Protein 3E17 (pdb70)

Sequence (159 aa):
MIGVLLMKSRANEEYGLRLGSQIFVKEMTRTGLATKDGNLHEGDIILKINGTVTENMSLTDARKLIEKSRGKLQLVVLRDMIGVLLMKSRANEEYGLRLGSQIFVKEMTRTGLATKDGNLHEGDIILKINGTVTENMSLTDARKLIEKSRGKLQLVVLR

Foldseek 3Di:
DDDDDDDDDPVHRDPVDDDKDWDFAQDDDPPDPVVVVPPDDHGWTWQDWPRHGCIRNDPVVVVVSVVVCVPPIDTDTDDD/DDDDDDDDDPVHRDPVDDDKDWDFAQDDDPPDPVVVVPPDDHGWTWQDWPRHGCIRNDPVVVVVSVVVCVPPIDTDTDD

GO terms:
  GO:0044291 cell-cell contact zone (C, IDA)
  GO:0005634 nucleus (C, IDA)
  GO:0005886 plasma membrane (C, IDA)
  GO:0034109 homotypic cell-cell adhesion (P, IDA)
  GO:1905605 positive regulation of blood-brain barrier permeability (P, IMP)
  GO:1990782 protein tyrosine kinase binding (F, IPI)
  GO:0005923 bicellular tight junction (C, IDA)
  GO:0005515 protein binding (F, IPI)
  GO:0004385 GMP kinase activity (F, TAS)
  GO:0005654 nucleoplasm (C, TAS)
  GO:0005829 cytosol (C, TAS)
  GO:0005886 plasma membrane (C, TAS)
  GO:0042802 identical protein binding (F, IPI)
  GO:0045296 cadherin binding (F, HDA)
  GO:0030054 cell junction (C, IDA)
  GO:0030674 protein-macromolecule adaptor activity (F, IDA)
  GO:0050892 intestinal absorption (P, IMP)
  GO:0090557 establishment of endothelial intestinal barrier (P, IMP)
  GO:0090559 regulation of membrane permeability (P, IMP)
  GO:0019904 protein domain specific binding (F, IPI)

Organism: Homo sapiens (NCBI:txid9606)

InterPro domains:
  IPR001452 SH3 domain [PF07653] (609-667)
  IPR001452 SH3 domain [PS50002] (604-669)
  IPR001478 PDZ domain [PF00595] (33-116)
  IPR001478 PDZ domain [PF00595] (303-382)
  IPR001478 PDZ domain [PF00595] (516-584)
  IPR001478 PDZ domain [PS50106] (33-120)
  IPR001478 PDZ domain [PS50106] (307-385)
  IPR001478 PDZ domain [PS50106] (509-590)
  IPR001478 PDZ domain [SM00228] (42-120)
  IPR001478 PDZ domain [SM00228] (304-385)
  IPR001478 PDZ domain [SM00228] (519-592)
  IPR005417 Tight junction protein ZO [PR01597] (371-393)
  IPR005417 Tight junction protein ZO [PR01597] (682-693)
  IPR005417 Tight junction protein ZO [PR01597] (913-923)
  IPR005417 Tight junction protein ZO [PR01597] (942-956)
  IPR005419 Tight junction protein ZO-2 [PR01599] (30-42)
  IPR005419 Tight junction protein ZO-2 [PR01599] (145-159)
  IPR005419 Tight junction protein ZO-2 [PR01599] (417-438)
  IPR005419 Tight junction protein ZO-2 [PR01599] (1025-1054)
  IPR005419 Tight junction protein ZO-2 [PR01599] (1173-1187)

Nearest PDB structures (foldseek):
  3e17-assembly1_B  TM=1.013E+00  e=2.675E-14  Homo sapiens
  2osg-assembly1_B  TM=8.620E-01  e=1.396E-11  Homo sapiens
  2rcz-assembly1_A  TM=9.507E-01  e=2.807E-10  Homo sapiens
  3cyy-assembly1_A  TM=8.847E-01  e=7.798E-10  Homo sapiens
  2jwe-assembly1_B  TM=8.946E-01  e=1.073E-09  Homo sapiens

Structure (mmCIF, N/CA/C/O backbone):
data_3E17
#
_entry.id   3E17
#
_cell.length_a   30.177
_cell.length_b   41.325
_cell.length_c   41.292
_cell.angle_alpha   80.050
_cell.angle_beta   68.630
_cell.angle_gamma   68.520
#
_symmetry.space_group_name_H-M   'P 1'
#
loop_
_entity.id
_entity.type
_entity.pdbx_description
1 polymer 'Tight junction protein ZO-2'
2 water water
#
loop_
_atom_site.group_PDB
_atom_site.id
_atom_site.type_symbol
_atom_site.label_atom_id
_atom_site.label_alt_id
_atom_site.label_comp_id
_atom_site.label_asym_id
_atom_site.label_entity_id
_atom_site.label_seq_id
_atom_site.pdbx_PDB_ins_code
_atom_site.Cartn_x
_atom_site.Cartn_y
_atom_site.Cartn_z
_atom_site.occupancy
_atom_site.B_iso_or_equiv
_atom_site.auth_seq_id
_atom_site.auth_comp_id
_atom_site.auth_asym_id
_atom_site.auth_atom_id
_atom_site.pdbx_PDB_model_num
ATOM 1 N N . MET A 1 1 ? -3.358 19.904 -4.773 1.00 34.51 1 MET A N 1
ATOM 2 C CA . MET A 1 1 ? -2.588 19.226 -5.857 1.00 34.28 1 MET A CA 1
ATOM 3 C C . MET A 1 1 ? -1.673 20.200 -6.549 1.00 33.29 1 MET A C 1
ATOM 4 O O . MET A 1 1 ? -2.060 21.338 -6.823 1.00 33.91 1 MET A O 1
ATOM 9 N N . ILE A 1 2 ? -0.464 19.750 -6.849 1.00 31.50 2 ILE A N 1
ATOM 10 C CA . ILE A 1 2 ? 0.458 20.563 -7.607 1.00 30.26 2 ILE A CA 1
ATOM 11 C C . ILE A 1 2 ? 1.024 19.759 -8.751 1.00 28.99 2 ILE A C 1
ATOM 12 O O . ILE A 1 2 ? 1.187 18.527 -8.654 1.00 28.05 2 ILE A O 1
ATOM 17 N N . GLY A 1 3 ? 1.309 20.459 -9.847 1.00 27.34 3 GLY A N 1
ATOM 18 C CA . GLY A 1 3 ? 1.885 19.835 -11.019 1.00 25.34 3 GLY A CA 1
ATOM 19 C C . GLY A 1 3 ? 3.391 20.028 -11.031 1.00 24.92 3 GLY A C 1
ATOM 20 O O . GLY A 1 3 ? 3.902 21.072 -10.607 1.00 24.95 3 GLY A O 1
ATOM 21 N N . VAL A 1 4 ? 4.105 19.014 -11.485 1.00 22.97 4 VAL A N 1
ATOM 22 C CA . VAL A 1 4 ? 5.554 19.082 -11.621 1.00 22.33 4 VAL A CA 1
ATOM 23 C C . VAL A 1 4 ? 5.873 18.603 -13.015 1.00 22.38 4 VAL A C 1
ATOM 24 O O . VAL A 1 4 ? 5.412 17.539 -13.435 1.00 22.56 4 VAL A O 1
ATOM 28 N N . LEU A 1 5 ? 6.674 19.381 -13.736 1.00 21.85 5 LEU A N 1
ATOM 29 C CA . LEU A 1 5 ? 7.055 19.031 -15.085 1.00 23.03 5 LEU A CA 1
ATOM 30 C C . LEU A 1 5 ? 8.567 18.881 -15.189 1.00 22.92 5 LEU A C 1
ATOM 31 O O . LEU A 1 5 ? 9.328 19.841 -14.952 1.00 22.95 5 LEU A O 1
ATOM 36 N N . LEU A 1 6 ? 9.006 17.681 -15.528 1.00 22.22 6 LEU A N 1
ATOM 37 C CA . LEU A 1 6 ? 10.434 17.405 -15.682 1.00 22.16 6 LEU A CA 1
ATOM 38 C C . LEU A 1 6 ? 10.723 17.221 -17.156 1.00 22.98 6 LEU A C 1
ATOM 39 O O . LEU A 1 6 ? 10.006 16.515 -17.839 1.00 22.35 6 LEU A O 1
ATOM 44 N N . MET A 1 7 ? 11.807 17.820 -17.644 1.00 23.64 7 MET A N 1
ATOM 45 C CA . MET A 1 7 ? 12.047 17.844 -19.078 1.00 24.73 7 MET A CA 1
ATOM 46 C C . MET A 1 7 ? 13.519 17.536 -19.349 1.00 24.44 7 MET A C 1
ATOM 47 O O . MET A 1 7 ? 14.392 18.248 -18.871 1.00 24.58 7 MET A O 1
ATOM 52 N N . LYS A 1 8 ? 13.786 16.490 -20.119 1.00 24.46 8 LYS A N 1
ATOM 53 C CA . LYS A 1 8 ? 15.163 16.068 -20.410 1.00 25.42 8 LYS A CA 1
ATOM 54 C C . LYS A 1 8 ? 15.772 16.960 -21.492 1.00 27.32 8 LYS A C 1
ATOM 55 O O . LYS A 1 8 ? 15.041 17.594 -22.248 1.00 26.90 8 LYS A O 1
ATOM 61 N N . SER A 1 9 ? 17.102 17.020 -21.487 1.00 28.45 9 SER A N 1
ATOM 62 C CA . SER A 1 9 ? 17.907 17.629 -22.554 1.00 30.93 9 SER A CA 1
ATOM 63 C C . SER A 1 9 ? 19.318 17.059 -22.449 1.00 32.13 9 SER A C 1
ATOM 64 O O . SER A 1 9 ? 19.612 16.262 -21.548 1.00 31.64 9 SER A O 1
ATOM 67 N N . ARG A 1 10 ? 20.216 17.485 -23.341 1.00 32.82 10 ARG A N 1
ATOM 68 C CA . ARG A 1 10 ? 21.607 17.048 -23.253 1.00 33.91 10 ARG A CA 1
ATOM 69 C C . ARG A 1 10 ? 22.324 17.548 -21.969 1.00 33.33 10 ARG A C 1
ATOM 70 O O . ARG A 1 10 ? 23.381 17.023 -21.612 1.00 34.16 10 ARG A O 1
ATOM 78 N N . ALA A 1 11 ? 21.742 18.543 -21.307 1.00 32.81 11 ALA A N 1
ATOM 79 C CA . ALA A 1 11 ? 22.273 19.035 -20.042 1.00 32.83 11 ALA A CA 1
ATOM 80 C C . ALA A 1 11 ? 22.044 18.029 -18.919 1.00 32.78 11 ALA A C 1
ATOM 81 O O . ALA A 1 11 ? 22.888 17.865 -18.037 1.00 33.20 11 ALA A O 1
ATOM 83 N N . ASN A 1 12 ? 20.898 17.357 -18.958 1.00 32.57 12 ASN A N 1
ATOM 84 C CA . ASN A 1 12 ? 20.577 16.332 -17.971 1.00 31.77 12 ASN A CA 1
ATOM 85 C C . ASN A 1 12 ? 19.541 15.339 -18.488 1.00 31.84 12 ASN A C 1
ATOM 86 O O . ASN A 1 12 ? 18.398 15.706 -18.760 1.00 32.86 12 ASN A O 1
ATOM 91 N N . GLU A 1 13 ? 19.949 14.082 -18.621 1.00 30.16 13 GLU A N 1
ATOM 92 C CA . GLU A 1 13 ? 19.089 13.055 -19.197 1.00 30.65 13 GLU A CA 1
ATOM 93 C C . GLU A 1 13 ? 18.527 12.137 -18.117 1.00 28.72 13 GLU A C 1
ATOM 94 O O . GLU A 1 13 ? 17.916 11.111 -18.418 1.00 30.57 13 GLU A O 1
ATOM 100 N N . GLU A 1 14 ? 18.737 12.512 -16.860 1.00 26.65 14 GLU A N 1
ATOM 101 C CA . GLU A 1 14 ? 18.396 11.637 -15.723 1.00 24.77 14 GLU A CA 1
ATOM 102 C C . GLU A 1 14 ? 17.220 12.237 -14.950 1.00 22.20 14 GLU A C 1
ATOM 103 O O . GLU A 1 14 ? 17.392 13.256 -14.306 1.00 20.82 14 GLU A O 1
ATOM 109 N N . TYR A 1 15 ? 16.029 11.634 -15.003 1.00 21.60 15 TYR A N 1
ATOM 110 C CA . TYR A 1 15 ? 14.963 12.110 -14.061 1.00 21.62 15 TYR A CA 1
ATOM 111 C C . TYR A 1 15 ? 15.440 12.021 -12.606 1.00 21.41 15 TYR A C 1
ATOM 112 O O . TYR A 1 15 ? 15.152 12.897 -11.790 1.00 22.15 15 TYR A O 1
ATOM 121 N N . GLY A 1 16 ? 16.127 10.923 -12.266 1.00 22.14 16 GLY A N 1
ATOM 122 C CA . GLY A 1 16 ? 16.619 10.744 -10.898 1.00 20.92 16 GLY A CA 1
ATOM 123 C C . GLY 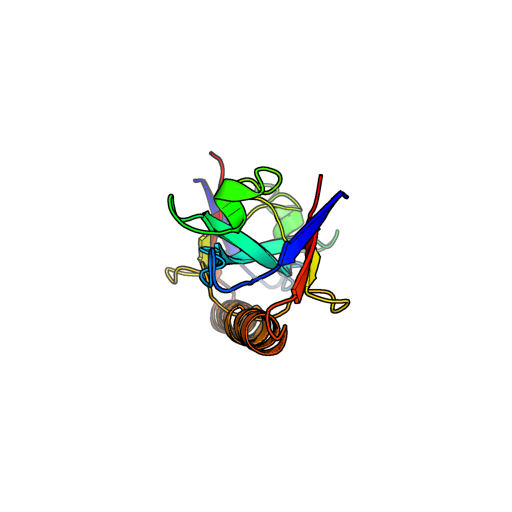A 1 16 ? 15.451 10.622 -9.926 1.00 20.85 16 GLY A C 1
ATOM 124 O O . GLY A 1 16 ? 15.440 11.289 -8.897 1.00 19.80 16 GLY A O 1
ATOM 125 N N . LEU A 1 17 ? 14.454 9.826 -10.323 1.00 20.95 17 LEU A N 1
ATOM 126 C CA . LEU A 1 17 ? 13.176 9.654 -9.582 1.00 21.27 17 LEU A CA 1
ATOM 127 C C . LEU A 1 17 ? 12.929 8.155 -9.413 1.00 21.90 17 LEU A C 1
ATOM 128 O O . LEU A 1 17 ? 12.710 7.458 -10.402 1.00 22.78 17 LEU A O 1
ATOM 133 N N . ARG A 1 18 ? 13.012 7.656 -8.183 1.00 20.36 18 ARG A N 1
ATOM 134 C CA . ARG A 1 18 ? 12.685 6.265 -7.918 1.00 20.99 18 ARG A CA 1
ATOM 135 C C . ARG A 1 18 ? 11.307 6.198 -7.275 1.00 19.69 18 ARG A C 1
ATOM 136 O O . ARG A 1 18 ? 11.039 6.893 -6.304 1.00 19.82 18 ARG A O 1
ATOM 144 N N . LEU A 1 19 ? 10.426 5.422 -7.868 1.00 19.95 19 LEU A N 1
ATOM 145 C CA . LEU A 1 19 ? 9.080 5.297 -7.363 1.00 20.32 19 LEU A CA 1
ATOM 146 C C . LEU A 1 19 ? 8.962 4.062 -6.487 1.00 19.52 19 LEU A C 1
ATOM 147 O O . LEU A 1 19 ? 9.712 3.110 -6.659 1.00 19.58 19 LEU A O 1
ATOM 152 N N . GLY A 1 20 ? 8.015 4.096 -5.560 1.00 18.67 20 GLY A N 1
ATOM 153 C CA . GLY A 1 20 ? 7.568 2.877 -4.847 1.00 17.32 20 GLY A CA 1
ATOM 154 C C . GLY A 1 20 ? 6.054 2.801 -4.861 1.00 18.22 20 GLY A C 1
ATOM 155 O O . GLY A 1 20 ? 5.387 3.706 -5.341 1.00 16.46 20 GLY A O 1
ATOM 156 N N . SER A 1 21 ? 5.496 1.688 -4.358 1.00 18.21 21 SER A N 1
ATOM 157 C CA . SER A 1 21 ? 4.070 1.657 -4.089 1.00 17.83 21 SER A CA 1
ATOM 158 C C . SER A 1 21 ? 3.841 1.219 -2.638 1.00 17.39 21 SER A C 1
ATOM 159 O O . SER A 1 21 ? 4.671 0.526 -2.033 1.00 17.32 21 SER A O 1
ATOM 162 N N . GLN A 1 22 ? 2.738 1.686 -2.088 1.00 17.05 22 GLN A N 1
ATOM 163 C CA . GLN A 1 22 ? 2.320 1.225 -0.746 1.00 16.27 22 GLN A CA 1
ATOM 164 C C . GLN A 1 22 ? 0.857 0.849 -0.792 1.00 16.73 22 GLN A C 1
ATOM 165 O O . GLN A 1 22 ? 0.064 1.412 -1.539 1.00 15.98 22 GLN A O 1
ATOM 171 N N . ILE A 1 23 ? 0.522 -0.116 0.054 1.00 15.75 23 ILE A N 1
ATOM 172 C CA . ILE A 1 23 ? -0.842 -0.594 0.206 1.00 16.07 23 ILE A CA 1
ATOM 173 C C . ILE A 1 23 ? -1.447 0.179 1.384 1.00 16.17 23 ILE A C 1
ATOM 174 O O . ILE A 1 23 ? -0.784 0.355 2.415 1.00 15.89 23 ILE A O 1
ATOM 179 N N . PHE A 1 24 ? -2.674 0.670 1.221 1.00 16.26 24 PHE A N 1
ATOM 180 C CA . PHE A 1 24 ? -3.326 1.439 2.287 1.00 16.54 24 PHE A CA 1
ATOM 181 C C . PHE A 1 24 ? -4.789 1.060 2.507 1.00 16.36 24 PHE A C 1
ATOM 182 O O . PHE A 1 24 ? -5.405 0.406 1.653 1.00 15.46 24 PHE A O 1
ATOM 190 N N . VAL A 1 25 ? -5.322 1.447 3.668 1.00 15.99 25 VAL A N 1
ATOM 191 C CA . VAL A 1 25 ? -6.720 1.162 4.003 1.00 16.92 25 VAL A CA 1
ATOM 192 C C . VAL A 1 25 ? -7.607 2.195 3.299 1.00 17.44 25 VAL A C 1
ATOM 193 O O . VAL A 1 25 ? -7.654 3.359 3.717 1.00 18.62 25 VAL A O 1
ATOM 197 N N . LYS A 1 26 ? -8.283 1.754 2.234 1.00 18.64 26 LYS A N 1
ATOM 198 C CA . LYS A 1 26 ? -9.200 2.650 1.495 1.00 19.37 26 LYS A CA 1
ATOM 199 C C . LYS A 1 26 ? -10.477 2.888 2.285 1.00 21.21 26 LYS A C 1
ATOM 200 O O . LYS A 1 26 ? -10.889 4.030 2.481 1.00 20.93 26 LYS A O 1
ATOM 206 N N . GLU A 1 27 ? -11.093 1.816 2.766 1.00 21.20 27 GLU A N 1
ATOM 207 C CA . GLU A 1 27 ? -12.349 1.952 3.469 1.00 21.80 27 GLU A CA 1
ATOM 208 C C . GLU A 1 27 ? -12.502 0.799 4.443 1.00 21.91 27 GLU A C 1
ATOM 209 O O . GLU A 1 27 ? -12.027 -0.310 4.167 1.00 21.50 27 GLU A O 1
ATOM 215 N N . MET A 1 28 ? -13.147 1.079 5.572 1.00 22.77 28 MET A N 1
ATOM 216 C CA . MET A 1 28 ? -13.616 0.006 6.445 1.00 23.64 28 MET A CA 1
ATOM 217 C C . MET A 1 28 ? -15.141 0.068 6.479 1.00 23.58 28 MET A C 1
ATOM 218 O O . MET A 1 28 ? -15.732 1.132 6.726 1.00 24.79 28 MET A O 1
ATOM 223 N N . THR A 1 29 ? -15.798 -1.054 6.219 1.00 23.61 29 THR A N 1
ATOM 224 C CA . THR A 1 29 ? -17.256 -1.043 6.180 1.00 24.19 29 THR A CA 1
ATOM 225 C C . THR A 1 29 ? -17.814 -0.931 7.615 1.00 23.94 29 THR A C 1
ATOM 226 O O . THR A 1 29 ? -17.153 -1.282 8.605 1.00 21.74 29 THR A O 1
ATOM 230 N N . ARG A 1 30 ? -19.025 -0.403 7.739 1.00 22.56 30 ARG A N 1
ATOM 231 C CA . ARG A 1 30 ? -19.621 -0.210 9.047 1.00 23.56 30 ARG A CA 1
ATOM 232 C C . ARG A 1 30 ? -19.808 -1.544 9.806 1.00 22.70 30 ARG A C 1
ATOM 233 O O . ARG A 1 30 ? -19.688 -1.567 11.024 1.00 22.17 30 ARG A O 1
ATOM 241 N N . THR A 1 31 ? -20.033 -2.617 9.044 1.00 22.49 31 THR A N 1
ATOM 242 C CA . THR A 1 31 ? -20.448 -3.923 9.584 1.00 23.57 31 THR A CA 1
ATOM 243 C C . THR A 1 31 ? -19.281 -4.927 9.749 1.00 23.06 31 THR A C 1
ATOM 244 O O . THR A 1 31 ? -19.462 -6.007 10.318 1.00 21.96 31 THR A O 1
ATOM 248 N N . GLY A 1 32 ? -18.095 -4.560 9.249 1.00 21.19 32 GLY A N 1
ATOM 249 C CA . GLY A 1 32 ? -16.973 -5.474 9.204 1.00 21.32 32 GLY A CA 1
ATOM 250 C C . GLY A 1 32 ? -16.162 -5.623 10.473 1.00 19.79 32 GLY A C 1
ATOM 251 O O . GLY A 1 32 ? -16.257 -4.825 11.403 1.00 20.28 32 GLY A O 1
ATOM 252 N N . LEU A 1 33 ? -15.311 -6.647 10.485 1.00 20.59 33 LEU A N 1
ATOM 253 C CA . LEU A 1 33 ? -14.411 -6.881 11.622 1.00 19.83 33 LEU A CA 1
ATOM 254 C C . LEU A 1 33 ? -13.372 -5.797 11.803 1.00 20.19 33 LEU A C 1
ATOM 255 O O . LEU A 1 33 ? -12.936 -5.540 12.902 1.00 20.24 33 LEU A O 1
ATOM 260 N N . ALA A 1 34 ? -12.954 -5.162 10.705 1.00 20.03 34 ALA A N 1
ATOM 261 C CA . ALA A 1 34 ? -12.003 -4.064 10.803 1.00 20.02 34 ALA A CA 1
ATOM 262 C C . ALA A 1 34 ? -12.563 -2.953 11.668 1.00 20.13 34 ALA A C 1
ATOM 263 O O . ALA A 1 34 ? -11.893 -2.455 12.575 1.00 20.52 34 ALA A O 1
ATOM 265 N N . THR A 1 35 ? -13.807 -2.570 11.412 1.00 20.53 35 THR A N 1
ATOM 266 C CA . THR A 1 35 ? -14.457 -1.540 12.212 1.00 21.42 35 THR A CA 1
ATOM 267 C C . THR A 1 35 ? -14.686 -2.029 13.669 1.00 21.95 35 THR A C 1
ATOM 268 O O . THR A 1 35 ? -14.376 -1.323 14.641 1.00 22.28 35 THR A O 1
ATOM 272 N N . LYS A 1 36 ? -15.204 -3.239 13.805 1.00 22.20 36 LYS A N 1
ATOM 273 C CA . LYS A 1 36 ? -15.554 -3.785 15.128 1.00 23.17 36 LYS A CA 1
ATOM 274 C C . LYS A 1 36 ? -14.308 -3.842 16.030 1.00 23.49 36 LYS A C 1
ATOM 275 O O . LYS A 1 36 ? -14.385 -3.455 17.201 1.00 23.60 36 LYS A O 1
ATOM 281 N N . ASP A 1 37 ? -13.161 -4.234 15.466 1.00 22.64 37 ASP A N 1
ATOM 282 C CA . ASP A 1 37 ? -11.893 -4.313 16.234 1.00 22.61 37 ASP A CA 1
ATOM 283 C C . ASP A 1 37 ? -11.387 -2.931 16.718 1.00 22.94 37 ASP A C 1
ATOM 284 O O . ASP A 1 37 ? -10.782 -2.828 17.796 1.00 23.25 37 ASP A O 1
ATOM 289 N N . GLY A 1 38 ? -11.599 -1.909 15.881 1.00 21.38 38 GLY A N 1
ATOM 290 C CA . GLY A 1 38 ? -11.435 -0.513 16.252 1.00 22.61 38 GLY A CA 1
ATOM 291 C C . GLY A 1 38 ? -10.027 0.052 16.225 1.00 23.09 38 GLY A C 1
ATOM 292 O O . GLY A 1 38 ? -9.831 1.239 16.531 1.00 23.17 38 GLY A O 1
ATOM 293 N N . ASN A 1 39 ? -9.049 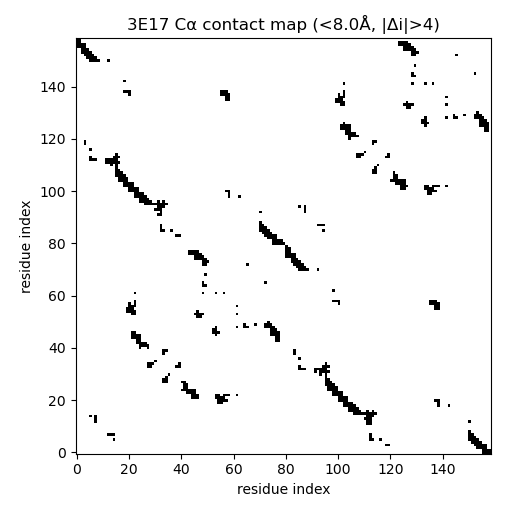-0.796 15.888 1.00 22.91 39 ASN A N 1
ATOM 294 C CA . ASN A 1 39 ? -7.640 -0.398 15.888 1.00 23.51 39 ASN A CA 1
ATOM 295 C C . ASN A 1 39 ? -7.175 0.242 14.582 1.00 23.81 39 ASN A C 1
ATOM 296 O O . ASN A 1 39 ? -6.433 1.233 14.607 1.00 23.23 39 ASN A O 1
ATOM 301 N N . LEU A 1 40 ? -7.621 -0.327 13.462 1.00 23.96 40 LEU A N 1
ATOM 302 C CA . LEU A 1 40 ? -7.291 0.184 12.117 1.00 24.44 40 LEU A CA 1
ATOM 303 C C . LEU A 1 40 ? -7.964 1.516 11.810 1.00 24.66 40 LEU A C 1
ATOM 304 O O . LEU A 1 40 ? -9.093 1.775 12.257 1.00 24.42 40 LEU A O 1
ATOM 309 N N . HIS A 1 41 ? -7.269 2.369 11.048 1.00 24.68 41 HIS A N 1
ATOM 310 C CA . HIS A 1 41 ? -7.827 3.632 10.591 1.00 25.79 41 HIS A CA 1
ATOM 311 C C . HIS A 1 41 ? -7.831 3.717 9.066 1.00 25.17 41 HIS A C 1
ATOM 312 O O . HIS A 1 41 ? -6.895 3.243 8.399 1.00 23.81 41 HIS A O 1
ATOM 319 N N . GLU A 1 42 ? -8.885 4.316 8.517 1.00 24.29 42 GLU A N 1
ATOM 320 C CA . GLU A 1 42 ? -8.906 4.623 7.105 1.00 25.64 42 GLU A CA 1
ATOM 321 C C . GLU A 1 42 ? -7.653 5.443 6.786 1.00 23.97 42 GLU A C 1
ATOM 322 O O . GLU A 1 42 ? -7.265 6.330 7.568 1.00 23.5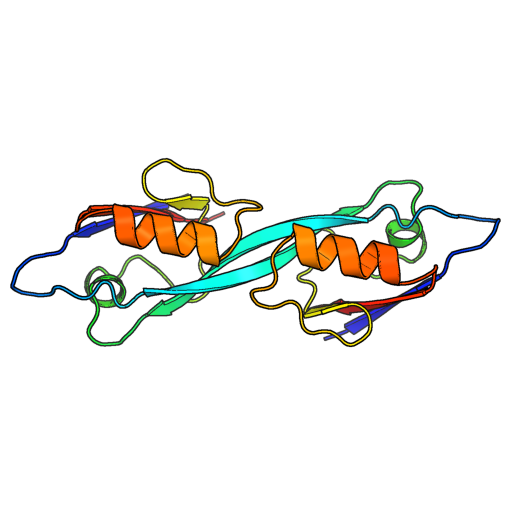8 42 GLU A O 1
ATOM 328 N N . GLY A 1 43 ? -7.008 5.125 5.669 1.00 22.94 43 GLY A N 1
ATOM 329 C CA . GLY A 1 43 ? -5.770 5.795 5.280 1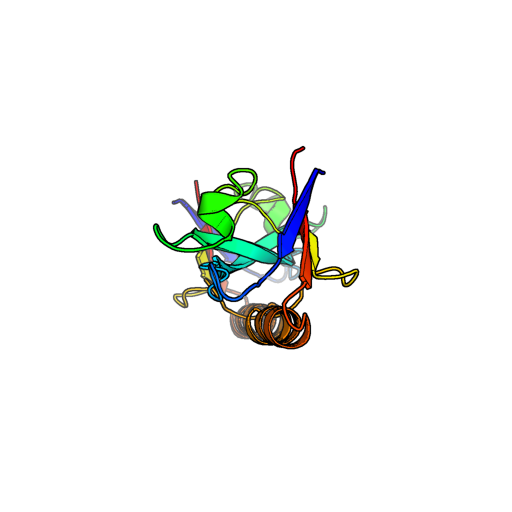.00 22.01 43 GLY A CA 1
ATOM 330 C C . GLY A 1 43 ? -4.505 5.211 5.906 1.00 21.66 43 GLY A C 1
ATOM 331 O O . GLY A 1 43 ? -3.386 5.584 5.502 1.00 22.40 43 GLY A O 1
ATOM 332 N N . ASP A 1 44 ? -4.644 4.296 6.865 1.00 20.89 44 ASP A N 1
ATOM 333 C CA . ASP A 1 44 ? -3.454 3.574 7.408 1.00 19.90 44 ASP A CA 1
ATOM 334 C C . ASP A 1 44 ? -2.658 2.884 6.313 1.00 19.98 44 ASP A C 1
ATOM 335 O O . ASP A 1 44 ? -3.228 2.267 5.423 1.00 18.95 44 ASP A O 1
ATOM 340 N N . ILE A 1 45 ? -1.340 2.946 6.409 1.00 19.44 45 ILE A N 1
ATOM 341 C CA . ILE A 1 45 ? -0.484 2.214 5.482 1.00 20.19 45 ILE A CA 1
ATOM 342 C C . ILE A 1 45 ? -0.210 0.847 6.051 1.00 19.97 45 ILE A C 1
ATOM 343 O O . ILE A 1 45 ? 0.249 0.723 7.208 1.00 19.98 45 ILE A O 1
ATOM 348 N N . ILE A 1 46 ? -0.533 -0.179 5.262 1.00 18.97 46 ILE A N 1
ATOM 349 C CA . ILE A 1 46 ? -0.271 -1.550 5.654 1.00 20.10 46 ILE A CA 1
ATOM 350 C C . ILE A 1 46 ? 1.184 -1.839 5.335 1.00 20.61 46 ILE A C 1
ATOM 351 O O . ILE A 1 46 ? 1.624 -1.632 4.201 1.00 22.51 46 ILE A O 1
ATOM 356 N N . LEU A 1 47 ? 1.922 -2.359 6.306 1.00 19.04 47 LEU A N 1
ATOM 357 C CA . LEU A 1 47 ? 3.323 -2.749 6.075 1.00 20.03 47 LEU A CA 1
ATOM 358 C C . LEU A 1 47 ? 3.530 -4.238 5.817 1.00 19.94 47 LEU A C 1
ATOM 359 O O . LEU A 1 47 ? 4.435 -4.631 5.066 1.00 19.82 47 LEU A O 1
ATOM 364 N N . LYS A 1 48 ? 2.718 -5.065 6.475 1.00 19.59 48 LYS A N 1
ATOM 365 C CA . LYS A 1 48 ? 2.756 -6.501 6.298 1.00 20.46 48 LYS A CA 1
ATOM 366 C C . LYS A 1 48 ? 1.369 -7.122 6.422 1.00 20.39 48 LYS A C 1
ATOM 367 O O . LYS A 1 48 ? 0.502 -6.642 7.158 1.00 19.69 48 LYS A O 1
ATOM 373 N N . ILE A 1 49 ? 1.175 -8.180 5.656 1.00 20.59 49 ILE A N 1
ATOM 374 C CA . ILE A 1 49 ? -0.026 -8.997 5.736 1.00 22.60 49 ILE A CA 1
ATOM 375 C C . ILE A 1 49 ? 0.415 -10.418 6.014 1.00 23.45 49 ILE A C 1
ATOM 376 O O . ILE A 1 49 ? 1.065 -11.065 5.165 1.00 23.74 49 ILE A O 1
ATOM 381 N N . ASN A 1 50 ? 0.048 -10.912 7.197 1.00 24.21 50 ASN A N 1
ATOM 382 C CA . ASN A 1 50 ? 0.411 -12.279 7.603 1.00 25.83 50 ASN A CA 1
ATOM 383 C C . ASN A 1 50 ? 1.887 -12.618 7.346 1.00 25.48 50 ASN A C 1
ATOM 384 O O . ASN A 1 50 ? 2.214 -13.686 6.814 1.00 25.63 50 ASN A O 1
ATOM 389 N N . GLY A 1 51 ? 2.758 -11.694 7.730 1.00 26.42 51 GLY A N 1
ATOM 390 C CA . GLY A 1 51 ? 4.204 -11.885 7.664 1.00 26.74 51 GLY A CA 1
ATOM 391 C C . GLY A 1 51 ? 4.869 -11.384 6.385 1.00 26.52 51 GLY A C 1
ATOM 392 O O . GLY A 1 51 ? 6.093 -11.187 6.364 1.00 27.23 51 GLY A O 1
ATOM 393 N N . THR A 1 52 ? 4.077 -11.167 5.335 1.00 25.59 52 THR A N 1
ATOM 394 C CA . THR A 1 52 ? 4.614 -10.740 4.014 1.00 24.90 52 THR A CA 1
ATOM 395 C C . THR A 1 52 ? 4.604 -9.222 3.847 1.00 24.09 52 THR A C 1
ATOM 396 O O . THR A 1 52 ? 3.564 -8.598 3.932 1.00 22.89 52 THR A O 1
ATOM 400 N N . VAL A 1 53 ? 5.773 -8.660 3.574 1.00 23.44 53 VAL A N 1
ATOM 401 C CA . VAL A 1 53 ? 5.957 -7.214 3.426 1.00 23.65 53 VAL A CA 1
ATOM 402 C C . VAL A 1 53 ? 5.230 -6.750 2.169 1.00 23.44 53 VAL A C 1
ATOM 403 O O . VAL A 1 53 ? 5.319 -7.414 1.125 1.00 24.15 53 VAL A O 1
ATOM 407 N N . THR A 1 54 ? 4.568 -5.602 2.263 1.00 21.80 54 THR A N 1
ATOM 408 C CA . THR A 1 54 ? 3.708 -5.117 1.180 1.00 21.92 54 THR A CA 1
ATOM 409 C C . THR A 1 54 ? 4.277 -3.959 0.351 1.00 21.29 54 THR A 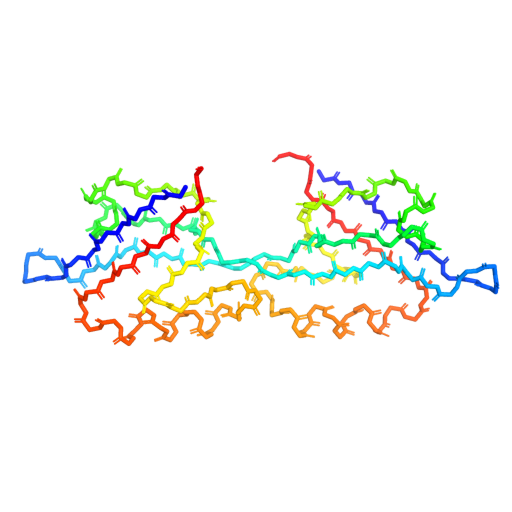C 1
ATOM 410 O O . THR A 1 54 ? 3.695 -3.620 -0.694 1.00 20.41 54 THR A O 1
ATOM 414 N N . GLU A 1 55 ? 5.380 -3.349 0.796 1.00 20.63 55 GLU A N 1
ATOM 415 C CA . GLU A 1 55 ? 5.988 -2.268 -0.034 1.00 21.91 55 GLU A CA 1
ATOM 416 C C . GLU A 1 55 ? 6.253 -2.801 -1.441 1.00 21.17 55 GLU A C 1
ATOM 417 O O . GLU A 1 55 ? 6.775 -3.884 -1.598 1.00 20.46 55 GLU A O 1
ATOM 423 N N . ASN A 1 56 ? 5.851 -2.020 -2.451 1.00 21.43 56 ASN A N 1
ATOM 424 C CA . ASN A 1 56 ? 5.979 -2.353 -3.849 1.00 21.22 56 ASN A CA 1
ATOM 425 C C . ASN A 1 56 ? 5.162 -3.542 -4.336 1.00 20.72 56 ASN A C 1
ATOM 426 O O . ASN A 1 56 ? 5.319 -3.950 -5.469 1.00 21.44 56 ASN A O 1
ATOM 431 N N . MET A 1 57 ? 4.307 -4.109 -3.480 1.00 20.23 57 MET A N 1
ATOM 432 C CA . MET A 1 57 ? 3.408 -5.175 -3.912 1.00 20.35 57 MET A CA 1
ATOM 433 C C . MET A 1 57 ? 2.167 -4.602 -4.613 1.00 20.04 57 MET A C 1
ATOM 434 O O . MET A 1 57 ? 1.581 -3.610 -4.161 1.00 20.00 57 MET A O 1
ATOM 439 N N . SER A 1 58 ? 1.743 -5.252 -5.695 1.00 20.06 58 SER A N 1
ATOM 440 C CA . SER A 1 58 ? 0.527 -4.810 -6.380 1.00 20.11 58 SER A CA 1
ATOM 441 C C . SER A 1 58 ? -0.701 -5.031 -5.489 1.00 20.67 58 SER A C 1
ATOM 442 O O . SER A 1 58 ? -0.731 -5.964 -4.669 1.00 20.82 58 SER A O 1
ATOM 445 N N . LEU A 1 59 ? -1.698 -4.174 -5.654 1.00 20.43 59 LEU A N 1
ATOM 446 C CA . LEU A 1 59 ? -2.998 -4.330 -5.008 1.00 20.25 59 LEU A CA 1
ATOM 447 C C . LEU A 1 59 ? -3.584 -5.727 -5.241 1.00 20.60 59 LEU A C 1
ATOM 448 O O . LEU A 1 59 ? -4.104 -6.335 -4.313 1.00 19.81 59 LEU A O 1
ATOM 453 N N . THR A 1 60 ? -3.545 -6.207 -6.494 1.00 21.42 60 THR A N 1
ATOM 454 C CA . THR A 1 60 ? -3.992 -7.564 -6.811 1.00 22.30 60 THR A CA 1
ATOM 455 C C . THR A 1 60 ? -3.281 -8.620 -5.955 1.00 22.47 60 THR A C 1
ATOM 456 O O . THR A 1 60 ? -3.931 -9.493 -5.364 1.00 22.99 60 THR A O 1
ATOM 460 N N . ASP A 1 61 ? -1.954 -8.563 -5.886 1.00 22.17 61 ASP A N 1
ATOM 461 C CA . ASP A 1 61 ? -1.240 -9.496 -5.029 1.00 22.48 61 ASP A CA 1
ATOM 462 C C . ASP A 1 61 ? -1.577 -9.349 -3.537 1.00 22.20 61 ASP A C 1
ATOM 463 O O . ASP A 1 61 ? -1.783 -10.365 -2.849 1.00 22.72 61 ASP A O 1
ATOM 468 N N . ALA A 1 62 ? -1.654 -8.103 -3.041 1.00 21.07 62 ALA A N 1
ATOM 469 C CA . ALA A 1 62 ? -2.032 -7.876 -1.638 1.00 20.99 62 ALA A CA 1
ATOM 470 C C . ALA A 1 62 ? -3.417 -8.488 -1.342 1.00 21.38 62 ALA A C 1
ATOM 471 O O . ALA A 1 62 ? -3.607 -9.134 -0.301 1.00 21.88 62 ALA A O 1
ATOM 473 N N . ARG A 1 63 ? -4.365 -8.306 -2.264 1.00 21.18 63 ARG A N 1
ATOM 474 C CA . ARG A 1 63 ? -5.725 -8.857 -2.101 1.00 22.44 63 ARG A CA 1
ATOM 475 C C . ARG A 1 63 ? -5.701 -10.395 -2.057 1.00 23.49 63 ARG A C 1
ATOM 476 O O . ARG A 1 63 ? -6.464 -11.027 -1.313 1.00 23.16 63 ARG A O 1
ATOM 484 N N . LYS A 1 64 ? -4.810 -10.994 -2.840 1.00 23.79 64 LYS A N 1
ATOM 485 C CA . LYS A 1 64 ? -4.666 -12.446 -2.810 1.00 24.97 64 LYS A CA 1
ATOM 486 C C . LYS A 1 64 ? -4.217 -12.910 -1.428 1.00 25.36 64 LYS A C 1
ATOM 487 O O . LYS A 1 64 ? -4.669 -13.946 -0.954 1.00 25.45 64 LYS A O 1
ATOM 493 N N . LEU A 1 65 ? -3.357 -12.131 -0.779 1.00 26.01 65 LEU A N 1
ATOM 494 C CA . LEU A 1 65 ? -2.835 -12.491 0.556 1.00 27.07 65 LEU A CA 1
ATOM 495 C C . LEU A 1 65 ? -3.924 -12.436 1.621 1.00 27.84 65 LEU A C 1
ATOM 496 O O . LEU A 1 65 ? -3.893 -13.234 2.565 1.00 27.26 65 LEU A O 1
ATOM 501 N N . ILE A 1 66 ? -4.860 -11.488 1.481 1.00 27.66 66 ILE A N 1
ATOM 502 C CA . ILE A 1 66 ? -6.038 -11.405 2.369 1.00 28.33 66 ILE A CA 1
ATOM 503 C C . ILE A 1 66 ? -6.985 -12.612 2.147 1.00 29.46 66 ILE A C 1
ATOM 504 O O . ILE A 1 66 ? -7.488 -13.213 3.102 1.00 28.79 66 ILE A O 1
ATOM 509 N N . GLU A 1 67 ? -7.207 -12.981 0.890 1.00 30.20 67 GLU A N 1
ATOM 510 C CA . GLU A 1 67 ? -7.958 -14.211 0.613 1.00 32.73 67 GLU A CA 1
ATOM 511 C C . GLU A 1 67 ? -7.287 -15.495 1.147 1.00 33.18 67 GLU A C 1
ATOM 512 O O . GLU A 1 67 ? -7.990 -16.449 1.476 1.00 34.33 67 GLU A O 1
ATOM 518 N N . LYS A 1 68 ? -5.955 -15.512 1.274 1.00 33.78 68 LYS A N 1
ATOM 519 C CA . LYS A 1 68 ? -5.216 -16.710 1.762 1.00 34.32 68 LYS A CA 1
ATOM 520 C C . LYS A 1 68 ? -5.117 -16.841 3.293 1.00 34.74 68 LYS A C 1
ATOM 521 O O . LYS A 1 68 ? -4.710 -17.898 3.819 1.00 34.68 68 LYS A O 1
ATOM 524 N N . SER A 1 69 ? -5.462 -15.759 3.994 1.00 34.37 69 SER A N 1
ATOM 525 C CA . SER A 1 69 ? -5.408 -15.673 5.465 1.00 33.83 69 SER A CA 1
ATOM 526 C C . SER A 1 69 ? -6.311 -16.697 6.177 1.00 33.99 69 SER A C 1
ATOM 527 O O . SER A 1 69 ? -6.099 -16.997 7.353 1.00 34.19 69 SER A O 1
ATOM 530 N N . ARG A 1 70 ? -7.333 -17.182 5.471 1.00 34.33 70 ARG A N 1
ATOM 531 C CA . ARG A 1 70 ? -8.289 -18.164 5.994 1.00 35.29 70 ARG A CA 1
ATOM 532 C C . ARG A 1 70 ? -8.831 -17.817 7.400 1.00 34.65 70 ARG A C 1
ATOM 533 O O . ARG A 1 70 ? -8.743 -18.622 8.343 1.00 35.29 70 ARG A O 1
ATOM 541 N N . GLY A 1 71 ? -9.362 -16.597 7.513 1.00 33.58 71 GLY A N 1
ATOM 542 C CA . GLY A 1 71 ? -10.056 -16.132 8.718 1.00 31.91 71 GLY A CA 1
ATOM 543 C C . GLY A 1 71 ? -9.182 -15.629 9.851 1.00 30.40 71 GLY A C 1
ATOM 544 O O . GLY A 1 71 ? -9.696 -15.261 10.911 1.00 30.86 71 GLY A O 1
ATOM 545 N N . LYS A 1 72 ? -7.865 -15.634 9.654 1.00 28.13 72 LYS A N 1
ATOM 546 C CA . LYS A 1 72 ? -6.953 -15.023 10.606 1.00 27.39 72 LYS A CA 1
ATOM 547 C C . LYS A 1 72 ? -6.073 -14.035 9.846 1.00 26.62 72 LYS A C 1
ATOM 548 O O . LYS A 1 72 ? -5.220 -14.450 9.045 1.00 26.95 72 LYS A O 1
ATOM 554 N N . LEU A 1 73 ? -6.285 -12.749 10.107 1.00 23.68 73 LEU A N 1
ATOM 555 C CA . LEU A 1 73 ? -5.543 -11.695 9.412 1.00 22.27 73 LEU A CA 1
ATOM 556 C C . LEU A 1 73 ? -4.699 -10.884 10.356 1.00 21.57 73 LEU A C 1
ATOM 557 O O . LEU A 1 73 ? -5.204 -10.041 11.095 1.00 22.31 73 LEU A O 1
ATOM 562 N N . GLN A 1 74 ? -3.401 -11.126 10.321 1.00 21.45 74 GLN A N 1
ATOM 563 C CA . GLN A 1 74 ? -2.481 -10.335 11.087 1.00 21.88 74 GLN A CA 1
ATOM 564 C C . GLN A 1 74 ? -1.846 -9.257 10.213 1.00 21.72 74 GLN A C 1
ATOM 565 O O . GLN A 1 74 ? -1.093 -9.575 9.293 1.00 21.73 74 GLN A O 1
ATOM 571 N N . LEU A 1 75 ? -2.151 -8.006 10.535 1.00 21.25 75 LEU A N 1
ATOM 572 C CA . LEU A 1 75 ? -1.614 -6.842 9.863 1.00 21.02 75 LEU A CA 1
ATOM 573 C C . LEU A 1 75 ? -0.555 -6.167 10.711 1.00 21.21 75 LEU A C 1
ATOM 574 O O . LEU A 1 75 ? -0.630 -6.141 11.959 1.00 21.22 75 LEU A O 1
ATOM 579 N N . VAL A 1 76 ? 0.430 -5.598 10.038 1.00 20.67 76 VAL A N 1
ATOM 580 C CA . VAL A 1 76 ? 1.284 -4.629 10.678 1.00 21.71 76 VAL A CA 1
ATOM 581 C C . VAL A 1 76 ? 1.098 -3.319 9.922 1.00 22.25 76 VAL A C 1
ATOM 582 O O . VAL A 1 76 ? 1.127 -3.297 8.689 1.00 21.51 76 VAL A O 1
ATOM 586 N N . VAL A 1 77 ? 0.926 -2.234 10.674 1.00 23.16 77 VAL A N 1
ATOM 587 C CA . VAL A 1 77 ? 0.402 -0.988 10.144 1.00 25.05 77 VAL A CA 1
ATOM 588 C C . VAL A 1 77 ? 1.350 0.135 10.569 1.00 25.34 77 VAL A C 1
ATOM 589 O O . VAL A 1 77 ? 1.885 0.102 11.674 1.00 26.01 77 VAL A O 1
ATOM 593 N N . LEU A 1 78 ? 1.582 1.107 9.695 1.00 26.58 78 LEU A N 1
ATOM 594 C CA . LEU A 1 78 ? 2.468 2.221 10.047 1.00 28.62 78 LEU A CA 1
ATOM 595 C C . LEU A 1 78 ? 1.833 3.171 11.087 1.00 29.96 78 LEU A C 1
ATOM 596 O O . LEU A 1 78 ? 0.724 3.679 10.897 1.00 30.89 78 LEU A O 1
ATOM 601 N N . ARG A 1 79 ? 2.534 3.373 12.206 1.00 31.66 79 ARG A N 1
ATOM 602 C CA . ARG A 1 79 ? 2.196 4.427 13.180 1.00 32.74 79 ARG A CA 1
ATOM 603 C C . ARG A 1 79 ? 3.525 5.032 13.668 1.00 33.53 79 ARG A C 1
ATOM 604 O O . ARG A 1 79 ? 4.135 4.532 14.642 1.00 34.81 79 ARG A O 1
ATOM 612 N N . ASP A 1 80 ? 3.957 6.096 12.974 1.00 33.62 80 ASP A N 1
ATOM 613 C CA . ASP A 1 80 ? 5.355 6.593 12.944 1.00 33.20 80 ASP A CA 1
ATOM 614 C C . ASP A 1 80 ? 5.539 7.419 11.666 1.00 33.46 80 ASP A C 1
ATOM 615 O O . ASP A 1 80 ? 6.454 7.170 10.851 1.00 33.71 80 ASP A O 1
ATOM 617 N N . MET B 1 1 ? 4.968 1.308 14.591 1.00 33.68 1 MET B N 1
ATOM 618 C CA . MET B 1 1 ? 4.198 0.180 13.999 1.00 33.11 1 MET B CA 1
ATOM 619 C C . MET B 1 1 ? 3.233 -0.367 15.022 1.00 32.58 1 MET B C 1
ATOM 620 O O . MET B 1 1 ? 3.535 -0.422 16.207 1.00 33.19 1 MET B O 1
ATOM 625 N N . ILE B 1 2 ? 2.054 -0.752 14.577 1.00 31.18 2 ILE B N 1
ATOM 626 C CA . ILE B 1 2 ? 1.155 -1.469 15.461 1.00 30.01 2 ILE B CA 1
ATOM 627 C C . ILE B 1 2 ? 0.632 -2.673 14.728 1.00 28.81 2 ILE B C 1
ATOM 628 O O . ILE B 1 2 ? 0.511 -2.656 13.486 1.00 28.21 2 ILE B O 1
ATOM 633 N N . GLY B 1 3 ? 0.324 -3.715 15.499 1.00 26.97 3 GLY B N 1
ATOM 634 C CA . GLY B 1 3 ? -0.249 -4.937 14.967 1.00 25.08 3 GLY B CA 1
ATOM 635 C C . GLY B 1 3 ? -1.756 -4.942 15.140 1.00 24.49 3 GLY B C 1
ATOM 63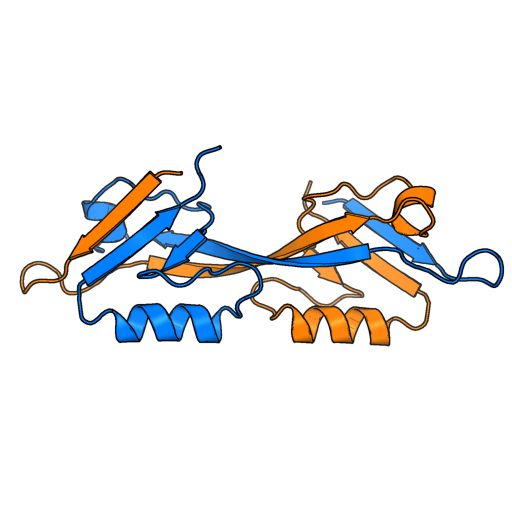6 O O . GLY B 1 3 ? -2.281 -4.456 16.149 1.00 24.34 3 GLY B O 1
ATOM 637 N N . VAL B 1 4 ? -2.460 -5.456 14.140 1.00 22.81 4 VAL B N 1
ATOM 638 C CA . VAL B 1 4 ? -3.904 -5.548 14.195 1.00 21.87 4 VAL B CA 1
ATOM 639 C C . VAL B 1 4 ? -4.260 -6.957 13.760 1.00 22.13 4 VAL B C 1
ATOM 640 O O . VAL B 1 4 ? -3.813 -7.429 12.717 1.00 21.99 4 VAL B O 1
ATOM 644 N N . LEU B 1 5 ? -5.069 -7.642 14.557 1.00 21.87 5 LEU B N 1
ATOM 645 C CA . LEU B 1 5 ? -5.451 -9.014 14.250 1.00 22.24 5 LEU B CA 1
ATOM 646 C C . LEU B 1 5 ? -6.965 -9.113 14.110 1.00 22.68 5 LEU B C 1
ATOM 647 O O . LEU B 1 5 ? -7.713 -8.815 15.046 1.00 23.12 5 LEU B O 1
ATOM 652 N N . LEU B 1 6 ? -7.408 -9.535 12.938 1.00 22.26 6 LEU B N 1
ATOM 653 C CA . LEU B 1 6 ? -8.825 -9.730 12.656 1.00 22.30 6 LEU B CA 1
ATOM 654 C C . LEU B 1 6 ? -9.130 -11.218 12.523 1.00 23.21 6 LEU B C 1
ATOM 655 O O . LEU B 1 6 ? -8.475 -11.932 11.774 1.00 23.00 6 LEU B O 1
ATOM 660 N N . MET B 1 7 ? -10.178 -11.662 13.206 1.00 23.97 7 MET B N 1
ATOM 661 C CA . MET B 1 7 ? -10.476 -13.084 13.294 1.00 25.48 7 MET B CA 1
ATOM 662 C C . MET B 1 7 ? -11.943 -13.360 12.940 1.00 24.96 7 MET B C 1
ATOM 663 O O . MET B 1 7 ? -12.851 -12.822 13.585 1.00 24.89 7 MET B O 1
ATOM 668 N N . LYS B 1 8 ? -12.171 -14.204 11.946 1.00 24.78 8 LYS B N 1
ATOM 669 C CA . LYS B 1 8 ? -13.542 -14.514 11.520 1.00 26.17 8 LYS B CA 1
ATOM 670 C C . LYS B 1 8 ? -14.140 -15.542 12.474 1.00 27.99 8 LYS B C 1
ATOM 671 O O . LYS B 1 8 ? -13.408 -16.246 13.164 1.00 28.21 8 LYS B O 1
ATOM 677 N N . SER B 1 9 ? -15.467 -15.529 12.547 1.00 29.28 9 SER B N 1
ATOM 678 C CA . SER B 1 9 ? -16.268 -16.563 13.223 1.00 31.00 9 SER B CA 1
ATOM 679 C C . SER B 1 9 ? -17.687 -16.397 12.706 1.00 32.05 9 SER B C 1
ATOM 680 O O . SER B 1 9 ? -17.982 -15.435 11.991 1.00 31.77 9 SER B O 1
ATOM 683 N N . ARG B 1 10 ? -18.592 -17.297 13.097 1.00 32.99 10 ARG B N 1
ATOM 684 C CA . ARG B 1 10 ? -19.984 -17.192 12.647 1.00 33.54 10 ARG B CA 1
ATOM 685 C C . ARG B 1 10 ? -20.713 -15.899 13.102 1.00 33.47 10 ARG B C 1
ATOM 686 O O . ARG B 1 10 ? -21.775 -15.566 12.556 1.00 34.35 10 ARG B O 1
ATOM 694 N N . ALA B 1 11 ? -20.180 -15.180 14.078 1.00 33.17 11 ALA B N 1
ATOM 695 C CA . ALA B 1 11 ? -20.687 -13.842 14.448 1.00 33.28 11 ALA B CA 1
ATOM 696 C C . ALA B 1 11 ? -20.442 -12.783 13.369 1.00 33.51 11 ALA B C 1
ATOM 697 O O . ALA B 1 11 ? -21.181 -11.852 13.221 1.00 33.99 11 ALA B O 1
ATOM 699 N N . ASN B 1 12 ? -19.365 -12.965 12.627 1.00 33.10 12 ASN B N 1
ATOM 700 C CA . ASN B 1 12 ? -18.962 -12.034 11.589 1.00 31.63 12 ASN B CA 1
ATOM 701 C C . ASN B 1 12 ? -17.907 -12.633 10.675 1.00 31.31 12 ASN B C 1
ATOM 702 O O . ASN B 1 12 ? -16.836 -12.894 11.088 1.00 31.66 12 ASN B O 1
ATOM 707 N N . GLU B 1 13 ? -18.284 -12.852 9.436 1.00 30.05 13 GLU B N 1
ATOM 708 C CA . GLU B 1 13 ? -17.442 -13.432 8.427 1.00 30.29 13 GLU B CA 1
ATOM 709 C C . GLU B 1 13 ? -16.829 -12.373 7.488 1.00 28.41 13 GLU B C 1
ATOM 710 O O . GLU B 1 13 ? -16.184 -12.688 6.536 1.00 30.12 13 GLU B O 1
ATOM 716 N N . GLU B 1 14 ? -17.091 -11.121 7.755 1.00 25.93 14 GLU B N 1
ATOM 717 C CA . GLU B 1 14 ? -16.687 -10.023 6.865 1.00 24.42 14 GLU B CA 1
ATOM 718 C C . GLU B 1 14 ? -15.517 -9.222 7.448 1.00 21.85 14 GLU B C 1
ATOM 719 O O . GLU B 1 14 ? -15.699 -8.560 8.449 1.00 20.46 14 GLU B O 1
ATOM 725 N N . TYR B 1 15 ? -14.325 -9.272 6.849 1.00 20.67 15 TYR B N 1
ATOM 726 C CA . TYR B 1 15 ? -13.274 -8.302 7.287 1.00 21.25 15 TYR B CA 1
ATOM 727 C C . TYR B 1 15 ? -13.757 -6.864 7.098 1.00 21.16 15 TYR B C 1
ATOM 728 O O . TYR B 1 15 ? -13.510 -6.006 7.933 1.00 21.30 15 TYR B O 1
ATOM 737 N N . GLY B 1 16 ? -14.425 -6.570 5.978 1.00 21.55 16 GLY B N 1
ATOM 738 C CA . GLY B 1 16 ? -14.963 -5.220 5.831 1.00 21.04 16 GLY B CA 1
ATOM 739 C C . GLY B 1 16 ? -13.801 -4.243 5.645 1.00 20.41 16 GLY B C 1
ATOM 740 O O . GLY B 1 16 ? -13.777 -3.184 6.255 1.00 19.80 16 GLY B O 1
ATOM 741 N N . LEU B 1 17 ? -12.818 -4.682 4.858 1.00 20.51 17 LEU B N 1
ATOM 742 C CA . LEU B 1 17 ? -11.555 -3.945 4.637 1.00 21.44 17 LEU B CA 1
ATOM 743 C C . LEU B 1 17 ? -11.334 -3.857 3.126 1.00 22.19 17 LEU B C 1
ATOM 744 O O . LEU B 1 17 ? -11.188 -4.896 2.467 1.00 22.84 17 LEU B O 1
ATOM 749 N N . ARG B 1 18 ? -11.379 -2.634 2.587 1.00 20.50 18 ARG B N 1
ATOM 750 C CA . ARG B 1 18 ? -11.084 -2.398 1.182 1.00 21.16 18 ARG B CA 1
ATOM 751 C C . ARG B 1 18 ? -9.685 -1.774 1.101 1.00 19.56 18 ARG B C 1
ATOM 752 O O . ARG B 1 18 ? -9.414 -0.786 1.772 1.00 19.27 18 ARG B O 1
ATOM 760 N N . LEU B 1 19 ? -8.807 -2.407 0.342 1.00 19.90 19 LEU B N 1
ATOM 761 C CA . LEU B 1 19 ? -7.456 -1.903 0.183 1.00 19.79 19 LEU B CA 1
ATOM 762 C C . LEU B 1 19 ? -7.320 -1.117 -1.101 1.00 19.23 19 LEU B C 1
ATOM 763 O O . LEU B 1 19 ? -8.047 -1.359 -2.057 1.00 18.66 19 LEU B O 1
ATOM 768 N N . GLY B 1 20 ? -6.379 -0.175 -1.099 1.00 18.33 20 GLY B N 1
ATOM 769 C CA . GLY B 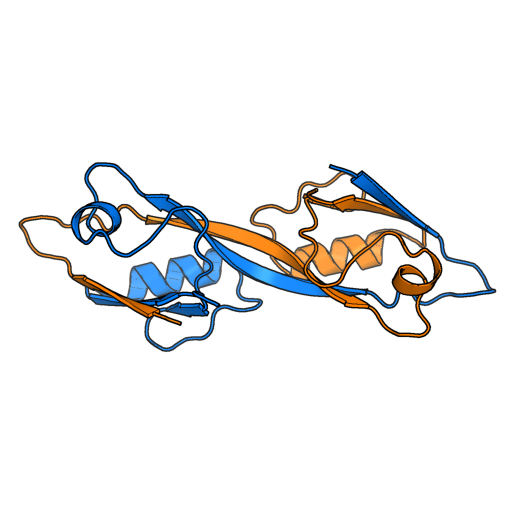1 20 ? -5.907 0.447 -2.350 1.00 17.55 20 GLY B CA 1
ATOM 770 C C . GLY B 1 20 ? -4.397 0.434 -2.425 1.00 17.95 20 GLY B C 1
ATOM 771 O O . GLY B 1 20 ? -3.731 0.022 -1.477 1.00 17.36 20 GLY B O 1
ATOM 772 N N . SER B 1 21 ? -3.835 0.861 -3.575 1.00 17.90 21 SER B N 1
ATOM 773 C CA . SER B 1 21 ? -2.405 1.164 -3.603 1.00 17.33 21 SER B CA 1
ATOM 774 C C . SER B 1 21 ? -2.184 2.596 -4.080 1.00 17.07 21 SER B C 1
ATOM 775 O O . SER B 1 21 ? -3.013 3.165 -4.804 1.00 15.63 21 SER B O 1
ATOM 778 N N . GLN B 1 22 ? -1.072 3.156 -3.631 1.00 16.94 22 GLN B N 1
ATOM 779 C CA . GLN B 1 22 ? -0.644 4.466 -4.147 1.00 16.41 22 GLN B CA 1
ATOM 780 C C . GLN B 1 22 ? 0.814 4.408 -4.525 1.00 16.97 22 GLN B C 1
ATOM 781 O O . GLN B 1 22 ? 1.608 3.683 -3.938 1.00 16.23 22 GLN B O 1
ATOM 787 N N . ILE B 1 23 ? 1.145 5.197 -5.537 1.00 15.92 23 ILE B N 1
ATOM 788 C CA . ILE B 1 23 ? 2.514 5.350 -6.001 1.00 16.32 23 ILE B CA 1
ATOM 789 C C . ILE B 1 23 ? 3.100 6.569 -5.298 1.00 16.39 23 ILE B C 1
ATOM 790 O O . ILE B 1 23 ? 2.432 7.602 -5.208 1.00 16.18 23 ILE B O 1
ATOM 795 N N . PHE B 1 24 ? 4.328 6.440 -4.799 1.00 16.20 24 PHE B N 1
ATOM 796 C CA . PHE B 1 24 ? 4.963 7.542 -4.087 1.00 17.03 24 PHE B CA 1
ATOM 797 C C . PHE B 1 24 ? 6.428 7.736 -4.477 1.00 16.80 24 PHE B C 1
ATOM 798 O O . PHE B 1 24 ? 7.041 6.859 -5.072 1.00 16.93 24 PHE B O 1
ATOM 806 N N . VAL B 1 25 ? 6.963 8.900 -4.135 1.00 16.60 25 VAL B N 1
ATOM 807 C CA . VAL B 1 25 ? 8.357 9.238 -4.424 1.00 17.47 25 VAL B CA 1
ATOM 808 C C . VAL B 1 25 ? 9.248 8.579 -3.367 1.00 17.61 25 VAL B C 1
ATOM 809 O O . VAL B 1 25 ? 9.301 9.037 -2.228 1.00 18.19 25 VAL B O 1
ATOM 813 N N . LYS B 1 26 ? 9.921 7.508 -3.767 1.00 18.10 26 LYS B N 1
ATOM 814 C CA . LYS B 1 26 ? 10.814 6.788 -2.839 1.00 19.35 26 LYS B CA 1
ATOM 815 C C . LYS B 1 26 ? 12.096 7.577 -2.654 1.00 20.81 26 LYS B C 1
ATOM 816 O O . LYS B 1 26 ? 12.508 7.843 -1.524 1.00 20.87 26 LYS B O 1
ATOM 822 N N . GLU B 1 27 ? 12.717 7.985 -3.759 1.00 21.09 27 GLU B N 1
ATOM 823 C CA . GLU B 1 27 ? 13.990 8.699 -3.670 1.00 22.18 27 GLU B CA 1
ATOM 824 C C . GLU B 1 27 ? 14.131 9.614 -4.875 1.00 22.21 27 GLU B C 1
ATOM 825 O O . GLU B 1 27 ? 13.640 9.288 -5.963 1.00 21.60 27 GLU B O 1
ATOM 831 N N . MET B 1 28 ? 14.813 10.738 -4.654 1.00 22.89 28 MET B N 1
ATOM 832 C CA . MET B 1 28 ? 15.265 11.591 -5.760 1.00 24.27 28 MET B CA 1
ATOM 833 C C . MET B 1 28 ? 16.786 11.652 -5.685 1.00 24.43 28 MET B C 1
ATOM 834 O O . MET B 1 28 ? 17.359 11.965 -4.613 1.00 25.42 28 MET B O 1
ATOM 839 N N . THR B 1 29 ? 17.462 11.340 -6.786 1.00 23.81 29 THR B N 1
ATOM 840 C CA . THR B 1 29 ? 18.923 11.330 -6.760 1.00 24.58 29 THR B CA 1
ATOM 841 C C . THR B 1 29 ? 19.456 12.767 -6.702 1.00 24.29 29 THR B C 1
ATOM 842 O O . THR B 1 29 ? 18.765 13.735 -7.079 1.00 22.00 29 THR B O 1
ATOM 846 N N . ARG B 1 30 ? 20.669 12.925 -6.185 1.00 23.53 30 ARG B N 1
ATOM 847 C CA . ARG B 1 30 ? 21.259 14.251 -6.053 1.00 24.51 30 ARG B CA 1
ATOM 848 C C . ARG B 1 30 ? 21.441 14.928 -7.421 1.00 23.98 30 ARG B C 1
ATOM 849 O O . ARG B 1 30 ? 21.350 16.144 -7.512 1.00 23.73 30 ARG B O 1
ATOM 857 N N . THR B 1 31 ? 21.644 14.111 -8.454 1.00 23.44 31 THR B N 1
ATOM 858 C CA . THR B 1 31 ? 22.068 14.590 -9.792 1.00 23.97 31 THR B CA 1
ATOM 859 C C . THR B 1 31 ? 20.906 14.715 -10.809 1.00 23.29 31 THR B C 1
ATOM 860 O O . THR B 1 31 ? 21.081 15.251 -11.921 1.00 22.46 31 THR B O 1
ATOM 864 N N . GLY B 1 32 ? 19.739 14.190 -10.439 1.00 21.08 32 GLY B N 1
ATOM 865 C CA . GLY B 1 32 ? 18.619 14.102 -11.356 1.00 21.17 32 GLY B CA 1
ATOM 866 C C . GLY B 1 32 ? 17.807 15.360 -11.546 1.00 19.98 32 GLY B C 1
ATOM 867 O O . GLY B 1 32 ? 17.907 16.318 -10.786 1.00 19.98 32 GLY B O 1
ATOM 868 N N . LEU B 1 33 ? 16.977 15.352 -12.580 1.00 21.03 33 LEU B N 1
ATOM 869 C CA . LEU B 1 33 ? 16.082 16.494 -12.849 1.00 20.03 33 LEU B CA 1
ATOM 870 C C . LEU B 1 33 ? 15.054 16.732 -11.759 1.00 20.36 33 LEU B C 1
ATOM 871 O O . LEU B 1 33 ? 14.663 17.859 -11.510 1.00 20.51 33 LEU B O 1
ATOM 876 N N . ALA B 1 34 ? 14.580 15.666 -11.111 1.00 19.88 34 ALA B N 1
ATOM 877 C CA . ALA B 1 34 ? 13.648 15.836 -9.994 1.00 19.56 34 ALA B CA 1
ATOM 878 C C . ALA B 1 34 ? 14.228 16.747 -8.916 1.00 19.95 34 ALA B C 1
ATOM 879 O O . ALA B 1 34 ? 13.595 17.691 -8.474 1.00 20.60 34 ALA B O 1
ATOM 881 N N . THR B 1 35 ? 15.451 16.464 -8.488 1.00 20.08 35 THR B N 1
ATOM 882 C CA . THR B 1 35 ? 16.101 17.306 -7.501 1.00 21.49 35 THR B CA 1
ATOM 883 C C . THR B 1 35 ? 16.336 18.737 -8.038 1.00 21.65 35 THR B C 1
ATOM 884 O O . THR B 1 35 ? 16.010 19.711 -7.375 1.00 22.07 35 THR B O 1
ATOM 888 N N . LYS B 1 36 ? 16.903 18.847 -9.235 1.00 22.16 36 LYS B N 1
ATOM 889 C CA . LYS B 1 36 ? 17.224 20.166 -9.842 1.00 22.81 36 LYS B CA 1
ATOM 890 C C . LYS B 1 36 ? 15.949 21.029 -9.961 1.00 23.54 36 LYS B C 1
ATOM 891 O O . LYS B 1 36 ? 15.977 22.231 -9.667 1.00 23.83 36 LYS B O 1
ATOM 897 N N . ASP B 1 37 ? 14.820 20.411 -10.321 1.00 22.95 37 ASP B N 1
ATOM 898 C CA . ASP B 1 37 ? 13.563 21.172 -10.448 1.00 22.88 37 ASP B CA 1
ATOM 899 C C . ASP B 1 37 ? 13.050 21.716 -9.095 1.00 23.08 37 ASP B C 1
ATOM 900 O O . ASP B 1 37 ? 12.473 22.814 -9.019 1.00 23.51 37 ASP B O 1
ATOM 905 N N . GLY B 1 38 ? 13.230 20.916 -8.046 1.00 22.74 38 GLY B N 1
ATOM 906 C CA . GLY B 1 38 ? 13.077 21.380 -6.685 1.00 23.58 38 GLY B CA 1
ATOM 907 C C . GLY B 1 38 ? 11.673 21.378 -6.131 1.00 24.60 38 GLY B C 1
ATOM 908 O O . GLY B 1 38 ? 11.471 21.736 -4.955 1.00 25.19 38 GLY B O 1
ATOM 909 N N . ASN B 1 39 ? 10.700 20.973 -6.954 1.00 24.08 39 ASN B N 1
ATOM 910 C CA . ASN B 1 39 ? 9.302 21.008 -6.530 1.00 25.22 39 ASN B CA 1
ATOM 911 C C . ASN B 1 39 ? 8.842 19.735 -5.832 1.00 25.41 39 ASN B C 1
ATOM 912 O O . ASN B 1 39 ? 8.103 19.808 -4.841 1.00 25.28 39 ASN B O 1
ATOM 917 N N . LEU B 1 40 ? 9.297 18.592 -6.344 1.00 24.59 40 LEU B N 1
ATOM 918 C CA . LEU B 1 40 ? 8.982 17.270 -5.754 1.00 25.24 40 LEU B CA 1
ATOM 919 C C . LEU B 1 40 ? 9.652 17.033 -4.411 1.00 25.03 40 LEU B C 1
ATOM 920 O O . LEU B 1 40 ? 10.784 17.469 -4.206 1.00 25.22 40 LEU B O 1
ATOM 925 N N . HIS B 1 41 ? 8.962 16.341 -3.498 1.00 24.56 41 HIS B N 1
ATOM 926 C CA . HIS B 1 41 ? 9.541 15.920 -2.223 1.00 25.45 41 HIS B CA 1
ATOM 927 C C . HIS B 1 41 ? 9.540 14.400 -2.069 1.00 24.97 41 HIS B C 1
ATOM 928 O O . HIS B 1 41 ? 8.595 13.727 -2.525 1.00 23.60 41 HIS B O 1
ATOM 935 N N . GLU B 1 42 ? 10.565 13.859 -1.409 1.00 23.72 42 GLU B N 1
ATOM 936 C CA . GLU B 1 42 ? 10.542 12.440 -1.097 1.00 25.26 42 GLU B CA 1
ATOM 937 C C . GLU B 1 42 ? 9.281 12.190 -0.250 1.00 23.74 42 GLU B C 1
ATOM 938 O O . GLU B 1 42 ? 8.902 13.027 0.586 1.00 23.50 42 GLU B O 1
ATOM 944 N N . GLY B 1 43 ? 8.607 11.074 -0.520 1.00 23.06 43 GLY B N 1
ATOM 945 C CA . GLY B 1 43 ? 7.367 10.738 0.163 1.00 22.20 43 GLY B CA 1
ATOM 946 C C . GLY B 1 43 ? 6.116 11.324 -0.484 1.00 22.30 43 GLY B C 1
ATOM 947 O O . GLY B 1 43 ? 5.006 10.963 -0.097 1.00 22.46 43 GLY B O 1
ATOM 948 N N . ASP B 1 44 ? 6.274 12.218 -1.462 1.00 21.29 44 ASP B N 1
ATOM 949 C CA . ASP B 1 44 ? 5.092 12.743 -2.201 1.00 20.64 44 ASP B CA 1
ATOM 950 C C . ASP B 1 44 ? 4.309 11.606 -2.837 1.00 19.96 44 ASP B C 1
ATOM 951 O O . ASP B 1 44 ? 4.897 10.683 -3.371 1.00 19.31 44 ASP B O 1
ATOM 956 N N . ILE B 1 45 ? 2.984 11.697 -2.787 1.00 19.92 45 ILE B N 1
ATOM 957 C CA . ILE B 1 45 ? 2.113 10.750 -3.472 1.00 20.21 45 ILE B CA 1
ATOM 958 C C . ILE B 1 45 ? 1.816 11.245 -4.859 1.00 20.19 45 ILE B C 1
ATOM 959 O O . ILE B 1 45 ? 1.339 12.389 -5.025 1.00 20.32 45 ILE B O 1
ATOM 964 N N . ILE B 1 46 ? 2.152 10.413 -5.848 1.00 19.19 46 ILE B N 1
ATOM 965 C CA . ILE B 1 46 ? 1.946 10.748 -7.237 1.00 19.73 46 ILE B CA 1
ATOM 966 C C . ILE B 1 46 ? 0.492 10.400 -7.538 1.00 20.70 46 ILE B C 1
ATOM 967 O O . ILE B 1 46 ? 0.069 9.249 -7.362 1.00 22.43 46 ILE B O 1
ATOM 972 N N . LEU B 1 47 ? -0.256 11.377 -8.028 1.00 19.06 47 LEU B N 1
ATOM 973 C CA . LEU B 1 47 ? -1.660 11.160 -8.409 1.00 20.25 47 LEU B CA 1
ATOM 974 C C . LEU B 1 47 ? -1.863 10.804 -9.871 1.00 20.06 47 LEU B C 1
ATOM 975 O O . LEU B 1 47 ? -2.752 10.010 -10.209 1.00 20.35 47 LEU B O 1
ATOM 980 N N . LYS B 1 48 ? -1.065 11.423 -10.743 1.00 19.71 48 LYS B N 1
ATOM 981 C CA . LYS B 1 48 ? -1.112 11.183 -12.175 1.00 20.25 48 LYS B CA 1
ATOM 982 C C . LYS B 1 48 ? 0.266 11.260 -12.812 1.00 20.81 48 LYS B C 1
ATOM 983 O O . LYS B 1 48 ? 1.126 12.028 -12.383 1.00 19.47 48 LYS B O 1
ATOM 989 N N . ILE B 1 49 ? 0.467 10.444 -13.834 1.00 20.81 49 ILE B N 1
ATOM 990 C CA . ILE B 1 49 ? 1.677 10.510 -14.634 1.00 22.26 49 ILE B CA 1
ATOM 991 C C . ILE B 1 49 ? 1.251 10.699 -16.072 1.00 23.31 49 ILE B C 1
ATOM 992 O O . ILE B 1 49 ? 0.669 9.788 -16.675 1.00 23.00 49 ILE B O 1
ATOM 997 N N . ASN B 1 50 ? 1.553 11.878 -16.618 1.00 23.79 50 ASN B N 1
ATOM 998 C CA . ASN B 1 50 ? 1.249 12.185 -18.023 1.00 25.88 50 ASN B CA 1
ATOM 999 C C . ASN B 1 50 ? -0.213 11.926 -18.382 1.00 25.99 50 ASN B C 1
ATOM 1000 O O . ASN B 1 50 ? -0.520 11.392 -19.442 1.00 26.40 50 ASN B O 1
ATOM 1005 N N . GLY B 1 51 ? -1.097 12.300 -17.470 1.00 26.85 51 GLY B N 1
ATOM 1006 C CA . GLY B 1 51 ? -2.525 12.266 -17.706 1.00 27.09 51 GLY B CA 1
ATOM 1007 C C . GLY B 1 51 ? -3.226 11.056 -17.110 1.00 26.70 51 GLY B C 1
ATOM 1008 O O . GLY B 1 51 ? -4.454 11.096 -16.901 1.00 27.69 51 GLY B O 1
ATOM 1009 N N . THR B 1 52 ? -2.452 10.015 -16.802 1.00 25.63 52 THR B N 1
ATOM 1010 C CA . THR B 1 52 ? -2.999 8.710 -16.342 1.00 24.31 52 THR B CA 1
ATOM 1011 C C . THR B 1 52 ? -3.001 8.635 -14.816 1.00 24.00 52 THR B C 1
ATOM 1012 O O . THR B 1 52 ? -1.974 8.795 -14.196 1.00 22.77 52 THR B O 1
ATOM 1016 N N . VAL B 1 53 ? -4.163 8.352 -14.246 1.00 23.57 53 VAL B N 1
ATOM 1017 C CA . VAL B 1 53 ? -4.351 8.238 -12.803 1.00 23.96 53 VAL B CA 1
ATOM 1018 C C . VAL B 1 53 ? -3.574 7.017 -12.297 1.00 23.55 53 VAL B C 1
ATOM 1019 O O . VAL B 1 53 ? -3.642 5.927 -12.906 1.00 23.09 53 VAL B O 1
ATOM 1023 N N . THR B 1 54 ? -2.871 7.180 -11.181 1.00 21.49 54 THR B N 1
ATOM 1024 C CA . THR B 1 54 ? -2.044 6.086 -10.650 1.00 22.52 54 THR B CA 1
ATOM 1025 C C . THR B 1 54 ? -2.635 5.334 -9.438 1.00 21.84 54 THR B C 1
ATOM 1026 O O . THR B 1 54 ? -2.066 4.308 -9.017 1.00 21.43 54 THR B O 1
ATOM 1030 N N . GLU B 1 55 ? -3.746 5.820 -8.870 1.00 21.63 55 GLU B N 1
ATOM 1031 C CA . GLU B 1 55 ? -4.350 5.053 -7.765 1.00 22.50 55 GLU B CA 1
ATOM 1032 C C . GLU B 1 55 ? -4.614 3.623 -8.218 1.00 22.07 55 GLU B C 1
ATOM 1033 O O . GLU B 1 55 ? -5.145 3.395 -9.290 1.00 21.45 55 GLU B O 1
ATOM 1039 N N . ASN B 1 56 ? -4.202 2.671 -7.374 1.00 21.56 56 ASN B N 1
ATOM 1040 C CA . ASN B 1 56 ? -4.318 1.251 -7.609 1.00 21.94 56 ASN B CA 1
ATOM 1041 C C . ASN B 1 56 ? -3.489 0.702 -8.762 1.00 21.38 56 ASN B C 1
ATOM 1042 O O . ASN B 1 56 ? -3.579 -0.466 -9.065 1.00 22.47 56 ASN B O 1
ATOM 1047 N N . MET B 1 57 ? -2.673 1.540 -9.394 1.00 21.25 57 MET B N 1
ATOM 1048 C CA . MET B 1 57 ? -1.776 1.057 -10.434 1.00 20.61 57 MET B CA 1
ATOM 1049 C C . MET B 1 57 ? -0.545 0.378 -9.837 1.00 20.33 57 MET B C 1
ATOM 1050 O O . MET B 1 57 ? 0.030 0.852 -8.858 1.00 20.37 57 MET B O 1
ATOM 1055 N N . SER B 1 58 ? -0.115 -0.722 -10.441 1.00 20.40 58 SER B N 1
ATOM 1056 C CA . SER B 1 58 ? 1.088 -1.401 -9.933 1.00 20.41 58 SER B CA 1
ATOM 1057 C C . SER B 1 58 ? 2.329 -0.543 -10.182 1.00 20.57 58 SER B C 1
ATOM 1058 O O . SER B 1 58 ? 2.376 0.210 -11.165 1.00 20.58 58 SER B O 1
ATOM 1061 N N . LEU B 1 59 ? 3.315 -0.655 -9.296 1.00 20.45 59 LEU B N 1
ATOM 1062 C CA . LEU B 1 59 ? 4.637 -0.038 -9.498 1.00 20.04 59 LEU B CA 1
ATOM 1063 C C . LEU B 1 59 ? 5.222 -0.331 -10.886 1.00 20.61 59 LEU B C 1
ATOM 1064 O O . LEU B 1 59 ? 5.739 0.582 -11.550 1.00 19.78 59 LEU B O 1
ATOM 1069 N N . THR B 1 60 ? 5.177 -1.611 -11.301 1.00 21.25 60 THR B N 1
ATOM 1070 C CA . THR B 1 60 ? 5.634 -1.986 -12.647 1.00 22.00 60 THR B CA 1
ATOM 1071 C C . THR B 1 60 ? 4.943 -1.175 -13.753 1.00 22.01 60 THR B C 1
ATOM 1072 O O . THR B 1 60 ? 5.609 -0.648 -14.663 1.00 23.01 60 THR B O 1
ATOM 1076 N N . ASP B 1 61 ? 3.621 -1.078 -13.694 1.00 21.28 61 ASP B N 1
ATOM 1077 C CA . ASP B 1 61 ? 2.875 -0.280 -14.673 1.00 21.73 61 ASP B CA 1
ATOM 1078 C C . ASP B 1 61 ? 3.171 1.212 -14.595 1.00 21.51 61 ASP B C 1
ATOM 1079 O O . ASP B 1 61 ? 3.283 1.873 -15.639 1.00 22.38 61 ASP B O 1
ATOM 1084 N N . ALA B 1 62 ? 3.318 1.751 -13.375 1.00 20.37 62 ALA B N 1
ATOM 1085 C CA . ALA B 1 62 ? 3.685 3.160 -13.233 1.00 20.15 62 ALA B CA 1
ATOM 1086 C C . ALA B 1 62 ? 5.071 3.441 -13.843 1.00 20.74 62 ALA B C 1
ATOM 1087 O O . ALA B 1 62 ? 5.262 4.471 -14.506 1.00 21.25 62 ALA B O 1
ATOM 1089 N N . ARG B 1 63 ? 6.022 2.524 -13.627 1.00 20.79 63 ARG B N 1
ATOM 1090 C CA . ARG B 1 63 ? 7.389 2.660 -14.183 1.00 22.01 63 ARG B CA 1
ATOM 1091 C C . ARG B 1 63 ? 7.364 2.651 -15.723 1.00 23.39 63 ARG B C 1
ATOM 1092 O O . ARG B 1 63 ? 8.081 3.422 -16.379 1.00 22.95 63 ARG B O 1
ATOM 1100 N N . LYS B 1 64 ? 6.493 1.819 -16.299 1.00 23.38 64 LYS B N 1
ATOM 1101 C CA . LYS B 1 64 ? 6.343 1.806 -17.749 1.00 25.18 64 LYS B CA 1
ATOM 1102 C C . LYS B 1 64 ? 5.892 3.169 -18.268 1.00 25.67 64 LYS B C 1
ATOM 1103 O O . LYS B 1 64 ? 6.367 3.599 -19.298 1.00 26.29 64 LYS B O 1
ATOM 1109 N N . LEU B 1 65 ? 4.975 3.831 -17.560 1.00 26.62 65 LEU B N 1
ATOM 1110 C CA . LEU B 1 65 ? 4.479 5.168 -17.960 1.00 27.53 65 LEU B CA 1
ATOM 1111 C C . LEU B 1 65 ? 5.610 6.206 -17.935 1.00 28.98 65 LEU B C 1
ATOM 1112 O O . LEU B 1 65 ? 5.663 7.075 -18.814 1.00 29.81 65 LEU B O 1
ATOM 1117 N N . ILE B 1 66 ? 6.497 6.123 -16.940 1.00 28.48 66 ILE B N 1
ATOM 1118 C CA . ILE B 1 66 ? 7.708 6.971 -16.907 1.00 29.59 66 ILE B CA 1
ATOM 1119 C C . ILE B 1 66 ? 8.642 6.711 -18.120 1.00 30.54 66 ILE B C 1
ATOM 1120 O O . ILE B 1 66 ? 9.083 7.653 -18.785 1.00 30.56 66 ILE B O 1
ATOM 1125 N N . GLU B 1 67 ? 8.913 5.448 -18.437 1.00 31.44 67 GLU B N 1
ATOM 1126 C CA . GLU B 1 67 ? 9.683 5.143 -19.656 1.00 33.58 67 GLU B CA 1
ATOM 1127 C C . GLU B 1 67 ? 8.990 5.670 -20.927 1.00 34.22 67 GLU B C 1
ATOM 1128 O O . GLU B 1 67 ? 9.659 6.099 -21.867 1.00 35.61 67 GLU B O 1
ATOM 1134 N N . LYS B 1 68 ? 7.657 5.687 -20.929 1.00 34.56 68 LYS B N 1
ATOM 1135 C CA . LYS B 1 68 ? 6.841 6.125 -22.090 1.00 35.46 68 LYS B CA 1
ATOM 1136 C C . LYS B 1 68 ? 6.831 7.652 -22.338 1.00 35.35 68 LYS B C 1
ATOM 1137 O O . LYS B 1 68 ? 6.532 8.113 -23.459 1.00 35.58 68 LYS B O 1
ATOM 1143 N N . SER B 1 69 ? 7.159 8.419 -21.289 1.00 34.16 69 SER B N 1
ATOM 1144 C CA . SER B 1 69 ? 7.100 9.900 -21.272 1.00 33.12 69 SER B CA 1
ATOM 1145 C C . SER B 1 69 ? 7.923 10.607 -22.368 1.00 32.53 69 SER B C 1
ATOM 1146 O O . SER B 1 69 ? 7.651 11.760 -22.699 1.00 32.94 69 SER B O 1
ATOM 1149 N N . ARG B 1 70 ? 8.939 9.922 -22.890 1.00 31.75 70 ARG B N 1
ATOM 1150 C CA . ARG B 1 70 ? 9.832 10.465 -23.928 1.00 32.43 70 ARG B CA 1
ATOM 1151 C C . ARG B 1 70 ? 10.395 11.858 -23.571 1.00 31.93 70 ARG B C 1
ATOM 1152 O O . ARG B 1 70 ? 10.253 12.831 -24.339 1.00 32.80 70 ARG B O 1
ATOM 1154 N N . GLY B 1 71 ? 11.001 11.923 -22.382 1.00 31.56 71 GLY B N 1
ATOM 1155 C CA . GLY B 1 71 ? 11.701 13.109 -21.909 1.00 30.39 71 GLY B CA 1
ATOM 1156 C C . GLY B 1 71 ? 10.833 14.269 -21.487 1.00 29.03 71 GLY B C 1
ATOM 1157 O O . GLY B 1 71 ? 11.354 15.339 -21.193 1.00 30.77 71 GLY B O 1
ATOM 1158 N N . LYS B 1 72 ? 9.515 14.086 -21.492 1.00 27.50 72 LYS B N 1
ATOM 1159 C CA . LYS B 1 72 ? 8.596 15.051 -20.924 1.00 27.17 72 LYS B CA 1
ATOM 1160 C C . LYS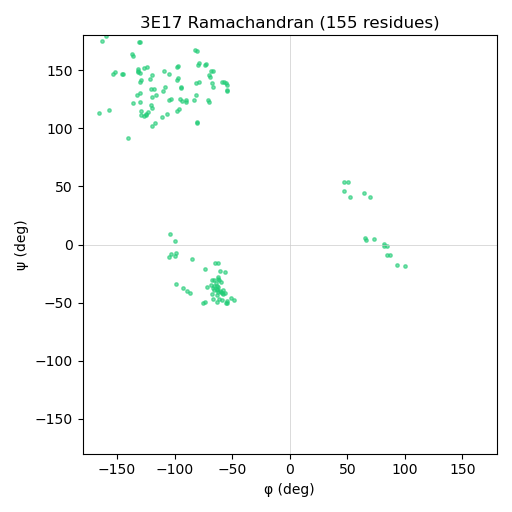 B 1 72 ? 7.703 14.356 -19.891 1.00 26.41 72 LYS B C 1
ATOM 1161 O O . LYS B 1 72 ? 6.842 13.543 -20.252 1.00 26.61 72 LYS B O 1
ATOM 1167 N N . LEU B 1 73 ? 7.900 14.711 -18.624 1.00 24.13 73 LEU B N 1
ATOM 1168 C CA . LEU B 1 73 ? 7.202 14.047 -17.519 1.00 22.23 73 LEU B CA 1
ATOM 1169 C C . LEU B 1 73 ? 6.366 15.016 -16.732 1.00 22.05 73 LEU B C 1
ATOM 1170 O O . LEU B 1 73 ? 6.859 15.813 -15.922 1.00 22.68 73 LEU B O 1
ATOM 1175 N N . GLN B 1 74 ? 5.073 14.974 -17.002 1.00 22.12 74 GLN B N 1
ATOM 1176 C CA . GLN B 1 74 ? 4.143 15.774 -16.262 1.00 22.51 74 GLN B CA 1
ATOM 1177 C C . GLN B 1 74 ? 3.516 14.959 -15.136 1.00 22.35 74 GLN B C 1
ATOM 1178 O O . GLN B 1 74 ? 2.799 13.988 -15.401 1.00 22.42 74 GLN B O 1
ATOM 1184 N N . LEU B 1 75 ? 3.768 15.386 -13.905 1.00 21.60 75 LEU B N 1
ATOM 1185 C CA . LEU B 1 75 ? 3.238 14.766 -12.709 1.00 21.02 75 LEU B CA 1
ATOM 1186 C C . LEU B 1 75 ? 2.195 15.648 -12.055 1.00 22.18 75 LEU B C 1
ATOM 1187 O O . LEU B 1 75 ? 2.237 16.892 -12.120 1.00 21.59 75 LEU B O 1
ATOM 1192 N N . VAL B 1 76 ? 1.247 14.990 -11.407 1.00 21.73 76 VAL B N 1
ATOM 1193 C CA . VAL B 1 76 ? 0.372 15.659 -10.489 1.00 22.37 76 VAL B CA 1
ATOM 1194 C C . VAL B 1 76 ? 0.577 14.959 -9.149 1.00 23.22 76 VAL B C 1
ATOM 1195 O O . VAL B 1 76 ? 0.595 13.723 -9.073 1.00 22.39 76 VAL B O 1
ATOM 1199 N N . VAL B 1 77 ? 0.720 15.764 -8.106 1.00 23.69 77 VAL B N 1
ATOM 1200 C CA . VAL B 1 77 ? 1.241 15.319 -6.836 1.00 25.34 77 VAL B CA 1
ATOM 1201 C C . VAL B 1 77 ? 0.281 15.788 -5.747 1.00 26.01 77 VAL B C 1
ATOM 1202 O O . VAL B 1 77 ? -0.235 16.893 -5.820 1.00 25.75 77 VAL B O 1
ATOM 1206 N N . LEU B 1 78 ? 0.025 14.948 -4.751 1.00 27.55 78 LEU B N 1
ATOM 1207 C CA . LEU B 1 78 ? -0.884 15.322 -3.665 1.00 29.98 78 LEU B CA 1
ATOM 1208 C C . LEU B 1 78 ? -0.304 16.399 -2.731 1.00 31.86 78 LEU B C 1
ATOM 1209 O O . LEU B 1 78 ? 0.809 16.254 -2.208 1.00 31.83 78 LEU B O 1
ATOM 1214 N N . ARG B 1 79 ? -0.976 17.520 -2.574 1.00 34.45 79 ARG B N 1
ATOM 1215 C CA . ARG B 1 79 ? -0.548 18.487 -1.580 1.00 37.13 79 ARG B CA 1
ATOM 1216 C C . ARG B 1 79 ? -1.752 19.122 -0.925 1.00 38.56 79 ARG B C 1
ATOM 1217 O O . ARG B 1 79 ? -2.435 19.897 -1.564 1.00 39.31 79 ARG B O 1
#

Radius of gyration: 18.09 Å; Cα contacts (8 Å, |Δi|>4): 365; chains: 2; bounding box: 43×40×40 Å

Secondary structure (DSSP, 8-state):
-EEEEEE-BTTB----EEEEEEEEEEEE-TTSHHHHH----TTPEEEEETTEE-TT--HHHHHHHHHHTTTEEEEEE---/-EEEEEE-BTTB----EEEEEEEEEEEE-TTSHHHHH----TTPEEEEETTEE-TT--HHHHHHHHHHTTTEEEEEE--

CATH classification: 2.30.42.10

B-factor: mean 27.37, std 7.8, range [15.46, 60.43]

Solvent-accessible surface area: 9090 Å² total; per-residue (Å²): 161,59,53,3,72,2,100,74,57,238,92,26,108,63,18,8,27,115,5,0,0,31,0,23,1,84,77,45,42,224,100,0,10,0,57,142,57,53,74,4,95,125,43,14,28,2,54,73,0,62,56,55,94,0,77,72,37,28,9,83,67,0,92,120,44,23,146,86,12,214,17,117,0,65,0,30,0,66,83,127,150,59,53,3,72,2,96,73,60,242,91,27,112,63,17,9,27,111,3,1,1,32,0,24,1,80,65,34,44,227,101,0,10,0,58,142,58,51,76,4,94,102,46,15,27,3,54,73,0,59,54,55,95,0,76,61,38,29,10,81,68,0,104,125,31,22,150,164,16,96,19,112,0,64,0,31,0,98,116